Protein AF-A0A5E4K0L1-F1 (afdb_monomer_lite)

Radius of gyration: 15.8 Å; chains: 1; bounding box: 30×37×49 Å

pLDDT: mean 82.56, std 16.64, range [33.97, 96.31]

Structure (mmCIF, N/CA/C/O backbone):
data_AF-A0A5E4K0L1-F1
#
_entry.id   AF-A0A5E4K0L1-F1
#
loop_
_atom_site.group_PDB
_atom_site.id
_atom_site.type_symbol
_atom_site.label_atom_id
_atom_site.label_alt_id
_atom_site.label_comp_id
_atom_site.label_asym_id
_atom_site.label_entity_id
_atom_site.label_seq_id
_atom_site.pdbx_PDB_ins_code
_atom_site.Cartn_x
_atom_site.Cartn_y
_atom_site.Cartn_z
_atom_site.occupancy
_atom_site.B_iso_or_equiv
_atom_site.auth_seq_id
_atom_site.auth_comp_id
_atom_site.auth_asym_id
_atom_site.auth_atom_id
_atom_site.pdbx_PDB_model_num
ATOM 1 N N . MET A 1 1 ? 4.095 -3.899 19.299 1.00 69.00 1 MET A N 1
ATOM 2 C CA . MET A 1 1 ? 4.896 -3.855 18.051 1.00 69.00 1 MET A CA 1
ATOM 3 C C . MET A 1 1 ? 4.590 -2.541 17.345 1.00 69.00 1 MET A C 1
ATOM 5 O O . 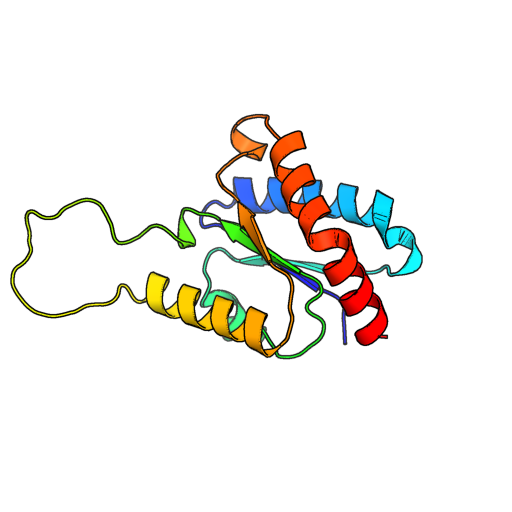MET A 1 1 ? 3.438 -2.130 17.410 1.00 69.00 1 MET A O 1
ATOM 9 N N . ASN A 1 2 ? 5.558 -1.860 16.721 1.00 82.75 2 ASN A N 1
ATOM 10 C CA . ASN A 1 2 ? 5.255 -0.597 16.031 1.00 82.75 2 ASN A CA 1
ATOM 11 C C . ASN A 1 2 ? 4.365 -0.865 14.809 1.00 82.75 2 ASN A C 1
ATOM 13 O O . ASN A 1 2 ? 4.671 -1.738 13.990 1.00 82.75 2 ASN A O 1
ATOM 17 N N . LYS A 1 3 ? 3.256 -0.124 14.714 1.00 91.75 3 LYS A N 1
ATOM 18 C CA . LYS A 1 3 ? 2.346 -0.149 13.566 1.00 91.75 3 LYS A CA 1
ATOM 19 C C . LYS A 1 3 ? 3.078 0.424 12.360 1.00 91.75 3 LYS A C 1
ATOM 21 O O . LYS A 1 3 ? 3.646 1.508 12.466 1.00 91.75 3 LYS A O 1
ATOM 26 N N . ARG A 1 4 ? 3.056 -0.276 11.230 1.00 93.44 4 ARG A N 1
ATOM 27 C CA . ARG A 1 4 ? 3.776 0.127 10.020 1.00 93.44 4 ARG A CA 1
ATOM 28 C C . ARG A 1 4 ? 2.971 -0.083 8.745 1.00 93.44 4 ARG A C 1
ATOM 30 O O . ARG A 1 4 ? 2.197 -1.033 8.636 1.00 93.44 4 ARG A O 1
ATOM 37 N N . ILE A 1 5 ? 3.209 0.784 7.774 1.00 95.19 5 ILE A N 1
ATOM 38 C CA . ILE A 1 5 ? 2.792 0.655 6.381 1.00 95.19 5 ILE A CA 1
ATOM 39 C C . ILE A 1 5 ? 4.057 0.461 5.557 1.00 95.19 5 ILE A C 1
ATOM 41 O O . ILE A 1 5 ? 5.015 1.211 5.726 1.00 95.19 5 ILE A O 1
ATOM 45 N N . MET A 1 6 ? 4.081 -0.542 4.683 1.00 94.81 6 MET A N 1
ATOM 46 C CA . MET A 1 6 ? 5.250 -0.806 3.841 1.00 94.81 6 MET A CA 1
ATOM 47 C C . MET A 1 6 ? 4.930 -0.455 2.390 1.00 94.81 6 MET A C 1
ATOM 49 O O . MET A 1 6 ? 3.930 -0.914 1.837 1.00 94.81 6 MET A O 1
ATOM 53 N N . VAL A 1 7 ? 5.782 0.361 1.782 1.00 94.94 7 VAL A N 1
ATOM 54 C CA . VAL A 1 7 ? 5.669 0.811 0.396 1.00 94.94 7 VAL A CA 1
ATOM 55 C C . VAL A 1 7 ? 6.814 0.213 -0.398 1.00 94.94 7 VAL A C 1
ATOM 57 O O . VAL A 1 7 ? 7.978 0.359 -0.024 1.00 94.94 7 VAL A O 1
ATOM 60 N N . PHE A 1 8 ? 6.474 -0.437 -1.503 1.00 92.31 8 PHE A N 1
ATOM 61 C CA . PHE A 1 8 ? 7.420 -1.081 -2.393 1.00 92.31 8 PHE A CA 1
ATOM 62 C C . PHE A 1 8 ? 7.340 -0.457 -3.780 1.00 92.31 8 PHE A C 1
ATOM 64 O O . PHE A 1 8 ? 6.333 -0.622 -4.468 1.00 92.31 8 PHE A O 1
ATOM 71 N N . SER A 1 9 ? 8.392 0.236 -4.203 1.00 90.62 9 SER A N 1
ATOM 72 C CA . SER A 1 9 ? 8.498 0.827 -5.540 1.00 90.62 9 SER A CA 1
ATOM 73 C C . SER A 1 9 ? 9.961 0.891 -5.965 1.00 90.62 9 SER A C 1
ATOM 75 O O . SER A 1 9 ? 10.791 1.278 -5.145 1.00 90.62 9 SER A O 1
ATOM 77 N N . PRO A 1 10 ? 10.301 0.541 -7.222 1.00 86.94 10 PRO A N 1
ATOM 78 C CA . PRO A 1 10 ? 11.689 0.576 -7.667 1.00 86.94 10 PRO A CA 1
ATOM 79 C C . PRO A 1 10 ? 12.206 2.011 -7.840 1.00 86.94 10 PRO A C 1
ATOM 81 O O . PRO A 1 10 ? 13.416 2.218 -7.870 1.00 86.94 10 PRO A O 1
ATOM 84 N N . GLU A 1 11 ? 11.310 3.001 -7.939 1.00 88.12 11 GLU A N 1
ATOM 85 C CA . GLU A 1 11 ? 11.668 4.403 -8.132 1.00 88.12 11 GLU A CA 1
ATOM 86 C C . GLU A 1 11 ? 11.690 5.167 -6.798 1.00 88.12 11 GLU A C 1
ATOM 88 O O . GLU A 1 11 ? 10.655 5.286 -6.136 1.00 88.12 11 GLU A O 1
ATOM 93 N N . PRO A 1 12 ? 12.831 5.770 -6.411 1.00 87.00 12 PRO A N 1
ATOM 94 C CA . PRO A 1 12 ? 12.933 6.533 -5.167 1.00 87.00 12 PRO A CA 1
ATOM 95 C C . PRO A 1 12 ? 11.959 7.712 -5.069 1.00 87.00 12 PRO A C 1
ATOM 97 O O . PRO A 1 12 ? 11.465 8.007 -3.986 1.00 87.00 12 PRO A O 1
ATOM 100 N N . ARG A 1 13 ? 11.669 8.380 -6.194 1.00 88.19 13 ARG A N 1
ATOM 101 C CA . ARG A 1 13 ? 10.737 9.520 -6.219 1.00 88.19 13 ARG A CA 1
ATOM 102 C C . ARG A 1 13 ? 9.319 9.084 -5.867 1.00 88.19 13 ARG A C 1
ATOM 104 O O . ARG A 1 13 ? 8.686 9.694 -5.013 1.00 88.19 13 ARG A O 1
ATOM 111 N N . ASP A 1 14 ? 8.869 7.984 -6.461 1.00 89.75 14 ASP A N 1
ATOM 112 C CA . ASP A 1 14 ? 7.557 7.411 -6.187 1.00 89.75 14 ASP A CA 1
ATOM 113 C C . ASP A 1 14 ? 7.446 6.959 -4.727 1.00 89.75 14 ASP A C 1
ATOM 115 O O . ASP A 1 14 ? 6.411 7.176 -4.108 1.00 89.75 14 ASP A O 1
ATOM 119 N N . LEU A 1 15 ? 8.508 6.394 -4.136 1.00 91.56 15 LEU A N 1
ATOM 120 C CA . LEU A 1 15 ? 8.510 6.028 -2.713 1.00 91.56 15 LEU A CA 1
ATOM 121 C C . LEU A 1 15 ? 8.196 7.218 -1.797 1.00 91.56 15 LEU A C 1
ATOM 123 O O . LEU A 1 15 ? 7.436 7.061 -0.840 1.00 91.56 15 LEU A O 1
ATOM 127 N N . ASP A 1 16 ? 8.776 8.386 -2.070 1.00 93.88 16 ASP A N 1
ATOM 128 C CA . ASP A 1 16 ? 8.551 9.589 -1.268 1.00 93.88 16 ASP A CA 1
ATOM 129 C C . ASP A 1 16 ? 7.150 10.169 -1.494 1.00 93.88 16 ASP A C 1
ATOM 131 O O . ASP A 1 16 ? 6.448 10.468 -0.527 1.00 93.88 16 ASP A O 1
ATOM 135 N N . GLU A 1 17 ? 6.706 10.267 -2.748 1.00 94.38 17 GLU A N 1
ATOM 136 C CA . GLU A 1 17 ? 5.380 10.792 -3.092 1.00 94.38 17 GLU A CA 1
ATOM 137 C C . GLU A 1 17 ? 4.243 9.902 -2.561 1.00 94.38 17 GLU A C 1
ATOM 139 O O . GLU A 1 1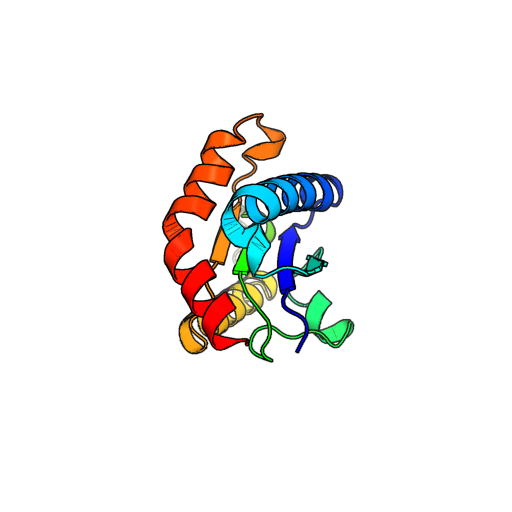7 ? 3.279 10.398 -1.969 1.00 94.38 17 GLU A O 1
ATOM 144 N N . ILE A 1 18 ? 4.378 8.578 -2.694 1.00 94.50 18 ILE A N 1
ATOM 145 C CA . ILE A 1 18 ? 3.433 7.606 -2.132 1.00 94.50 18 ILE A CA 1
ATOM 146 C C . ILE A 1 18 ? 3.400 7.724 -0.607 1.00 94.50 18 ILE A C 1
ATOM 148 O O . ILE A 1 18 ? 2.317 7.753 -0.022 1.00 94.50 18 ILE A O 1
ATOM 152 N N . ALA A 1 19 ? 4.563 7.802 0.047 1.00 95.31 19 ALA A N 1
ATOM 153 C CA . ALA A 1 19 ? 4.629 7.905 1.500 1.00 95.31 19 ALA A CA 1
ATOM 154 C C . ALA A 1 19 ? 3.935 9.171 2.021 1.00 95.31 19 ALA A C 1
ATOM 156 O O . ALA A 1 19 ? 3.159 9.073 2.969 1.00 95.31 19 ALA A O 1
ATOM 157 N N . LEU A 1 20 ? 4.149 10.323 1.378 1.00 94.94 20 LEU A N 1
ATOM 158 C CA . LEU A 1 20 ? 3.476 11.576 1.733 1.00 94.94 20 LEU A CA 1
ATOM 159 C C . LEU A 1 20 ? 1.954 11.465 1.576 1.00 94.94 20 LEU A C 1
ATOM 161 O O . LEU A 1 20 ? 1.208 11.808 2.492 1.00 94.94 20 LEU A O 1
ATOM 165 N N . SER A 1 21 ? 1.486 10.917 0.452 1.00 94.62 21 SER A N 1
ATOM 166 C CA . SER A 1 21 ? 0.051 10.743 0.202 1.00 94.62 21 SER A CA 1
ATOM 167 C C . SER A 1 21 ? -0.611 9.810 1.228 1.00 94.62 21 SER A C 1
ATOM 169 O O . SER A 1 21 ? -1.694 10.100 1.745 1.00 94.62 21 SER A O 1
ATOM 171 N N . ILE A 1 22 ? 0.060 8.709 1.583 1.00 95.69 22 ILE A N 1
ATOM 172 C CA . ILE A 1 22 ? -0.388 7.796 2.643 1.00 95.69 22 ILE A CA 1
ATOM 173 C C . ILE A 1 22 ? -0.401 8.503 3.998 1.00 95.69 22 ILE A C 1
ATOM 175 O O . ILE A 1 22 ? -1.355 8.338 4.757 1.00 95.69 22 ILE A O 1
ATOM 179 N N . GLU A 1 23 ? 0.639 9.270 4.322 1.00 95.19 23 GLU A N 1
ATOM 180 C CA . GLU A 1 23 ? 0.743 9.974 5.598 1.00 95.19 23 GLU A CA 1
ATOM 181 C C . GLU A 1 23 ? -0.428 10.942 5.798 1.00 95.19 23 GLU A C 1
ATOM 183 O O . GLU A 1 23 ? -1.099 10.897 6.836 1.00 95.19 23 GLU A O 1
ATOM 188 N N . ASP A 1 24 ? -0.732 11.754 4.786 1.00 95.25 24 ASP A N 1
ATOM 189 C CA . ASP A 1 24 ? -1.866 12.677 4.804 1.00 95.25 24 ASP A CA 1
ATOM 190 C C . ASP A 1 24 ? -3.196 11.934 4.961 1.00 95.25 24 ASP A C 1
ATOM 192 O O . ASP A 1 24 ? -4.040 12.296 5.794 1.00 95.25 24 ASP A O 1
ATOM 196 N N . TYR A 1 25 ? -3.369 10.841 4.215 1.00 95.69 25 TYR A N 1
ATOM 197 C CA . TYR A 1 25 ? -4.558 10.003 4.306 1.00 95.69 25 TYR A CA 1
ATOM 198 C C . TYR A 1 25 ? -4.746 9.412 5.711 1.00 95.69 25 TYR A C 1
ATOM 200 O O . TYR A 1 25 ? -5.845 9.470 6.278 1.00 95.69 25 TYR A O 1
ATOM 208 N N . VAL A 1 26 ? -3.677 8.864 6.292 1.00 94.56 26 VAL A N 1
ATOM 209 C CA . VAL A 1 26 ? -3.680 8.229 7.614 1.00 94.56 26 VAL A CA 1
ATOM 210 C C . VAL A 1 26 ? -3.949 9.253 8.708 1.00 94.56 26 VAL A C 1
ATOM 212 O O . VAL A 1 26 ? -4.786 9.007 9.578 1.00 94.56 26 VAL A O 1
ATOM 215 N N . ARG A 1 27 ? -3.312 10.427 8.656 1.00 94.69 27 ARG A N 1
ATOM 216 C CA . ARG A 1 27 ? -3.569 11.516 9.610 1.00 94.69 27 ARG A CA 1
ATOM 217 C C . ARG A 1 27 ? -5.029 11.961 9.578 1.00 94.69 27 ARG A C 1
ATOM 219 O O . ARG A 1 27 ? -5.611 12.215 10.631 1.00 94.69 27 ARG A O 1
ATOM 226 N N . LYS A 1 28 ? -5.644 12.012 8.394 1.00 95.31 28 LYS A N 1
ATOM 227 C CA . LYS A 1 28 ? -7.051 12.402 8.233 1.00 95.31 28 LYS A CA 1
ATOM 228 C C . LYS A 1 28 ? -8.029 11.336 8.740 1.00 95.31 28 LYS A C 1
ATOM 230 O O . LYS A 1 28 ? -9.009 11.684 9.396 1.00 95.31 28 LYS A O 1
ATOM 235 N N . ASN A 1 29 ? -7.778 10.058 8.450 1.00 95.81 29 ASN A N 1
ATOM 236 C CA . ASN A 1 29 ? -8.754 8.980 8.664 1.00 95.81 29 ASN A CA 1
ATOM 237 C C . ASN A 1 29 ? -8.508 8.129 9.923 1.00 95.81 29 ASN A C 1
ATOM 239 O O . ASN A 1 29 ? -9.457 7.574 10.472 1.00 95.81 29 ASN A O 1
ATOM 243 N N . PHE A 1 30 ? -7.268 8.038 10.409 1.00 94.12 30 PHE A N 1
ATOM 244 C CA . PHE A 1 30 ? -6.859 7.116 11.478 1.00 94.12 30 PHE A CA 1
ATOM 245 C C . PHE A 1 30 ? -6.087 7.800 12.616 1.00 94.12 30 PHE A C 1
ATOM 247 O O . PHE A 1 30 ? -5.314 7.153 13.321 1.00 94.12 30 PHE A O 1
ATOM 254 N N . LYS A 1 31 ? -6.321 9.098 12.847 1.00 92.88 31 LYS A N 1
ATOM 255 C CA . LYS A 1 31 ? -5.621 9.903 13.870 1.00 92.88 31 LYS A CA 1
ATOM 256 C C . LYS A 1 31 ? -5.548 9.261 15.264 1.00 92.88 31 LYS A C 1
ATOM 258 O O . LYS A 1 31 ? -4.543 9.409 15.948 1.00 92.88 31 LYS A O 1
ATOM 263 N N . ASN A 1 32 ? -6.586 8.525 15.669 1.00 92.31 32 ASN A N 1
ATOM 264 C CA . ASN A 1 32 ? -6.677 7.896 16.993 1.00 92.31 32 ASN A CA 1
ATOM 265 C C . ASN A 1 32 ? -5.748 6.682 17.157 1.00 92.31 32 ASN A C 1
ATOM 267 O O . ASN A 1 32 ? -5.576 6.195 18.268 1.00 92.31 32 ASN A O 1
ATOM 271 N N . TYR A 1 33 ? -5.179 6.172 16.062 1.00 89.25 33 TYR A N 1
ATOM 272 C CA . TYR A 1 33 ? -4.354 4.965 16.059 1.00 89.25 33 TYR A CA 1
ATOM 273 C C . TYR A 1 33 ? -2.859 5.254 15.872 1.00 89.25 33 TYR A C 1
ATOM 275 O O . TYR A 1 33 ? -2.075 4.303 15.833 1.00 89.25 33 TYR A O 1
ATOM 283 N N . LEU A 1 34 ? -2.478 6.533 15.764 1.00 88.44 34 LEU A N 1
ATOM 284 C CA . LEU A 1 34 ? -1.093 6.989 15.640 1.00 88.44 34 LEU A CA 1
ATOM 285 C C . LEU A 1 34 ? -0.262 6.663 16.901 1.00 88.44 34 LEU A C 1
ATOM 287 O O . LEU A 1 34 ? -0.824 6.606 17.997 1.00 88.44 34 LEU A O 1
ATOM 291 N N . PRO A 1 35 ? 1.070 6.489 16.772 1.00 92.31 35 PRO A N 1
ATOM 292 C CA . PRO A 1 35 ? 1.874 6.625 15.550 1.00 92.31 35 PRO A CA 1
ATOM 293 C C . PRO A 1 35 ? 1.809 5.394 14.627 1.00 92.31 35 PRO A C 1
ATOM 295 O O . PRO A 1 35 ? 1.678 4.261 15.087 1.00 92.31 35 PRO A O 1
ATOM 298 N N . ILE A 1 36 ? 1.926 5.630 13.315 1.00 92.88 36 ILE A N 1
ATOM 299 C CA . ILE A 1 36 ? 2.075 4.596 12.278 1.00 92.88 36 ILE A CA 1
ATOM 300 C C . ILE A 1 36 ? 3.306 4.961 11.443 1.00 92.88 36 ILE A C 1
ATOM 302 O O . ILE A 1 36 ? 3.388 6.066 10.915 1.00 92.88 36 ILE A O 1
ATOM 306 N N . GLU A 1 37 ? 4.267 4.050 11.353 1.00 93.75 37 GLU A N 1
ATOM 307 C CA . GLU A 1 37 ? 5.511 4.230 10.603 1.00 93.75 37 GLU A CA 1
ATOM 308 C C . GLU A 1 37 ? 5.304 3.909 9.117 1.00 93.75 37 GLU A C 1
ATOM 310 O O . GLU A 1 37 ? 4.633 2.934 8.786 1.00 93.75 37 GLU A O 1
ATOM 315 N N . ILE A 1 38 ? 5.896 4.685 8.208 1.00 94.81 38 ILE A N 1
ATOM 316 C CA . ILE A 1 38 ? 5.898 4.369 6.773 1.00 94.81 38 ILE A CA 1
ATOM 317 C C . ILE A 1 38 ? 7.301 3.925 6.374 1.00 94.81 38 ILE A C 1
ATOM 319 O O . ILE A 1 38 ? 8.253 4.703 6.421 1.00 94.81 38 ILE A O 1
ATOM 323 N N . GLN A 1 39 ? 7.423 2.665 5.970 1.00 94.00 39 GLN A N 1
ATOM 324 C CA . GLN A 1 39 ? 8.678 2.048 5.566 1.00 94.00 39 GLN A CA 1
ATOM 325 C C . GLN A 1 39 ? 8.736 1.925 4.046 1.00 94.00 39 GLN A C 1
ATOM 327 O O . GLN A 1 39 ? 7.805 1.426 3.418 1.00 94.00 39 GLN A O 1
ATOM 332 N N . LYS A 1 40 ? 9.839 2.387 3.460 1.00 93.88 40 LYS A N 1
ATOM 333 C CA . LYS A 1 40 ? 10.039 2.484 2.012 1.00 93.88 40 LYS A CA 1
ATOM 334 C C . LYS A 1 40 ? 11.079 1.460 1.568 1.00 93.88 40 LYS A C 1
ATOM 336 O O . LYS A 1 40 ? 12.179 1.436 2.121 1.00 93.88 40 LYS A O 1
ATOM 341 N N . PHE A 1 41 ? 10.738 0.649 0.574 1.00 91.12 41 PHE A N 1
ATOM 342 C CA . PHE A 1 41 ? 11.594 -0.405 0.040 1.00 91.12 41 PHE A CA 1
ATOM 343 C C . PHE A 1 41 ? 11.630 -0.340 -1.486 1.00 91.12 41 PHE A C 1
ATOM 345 O O . PHE A 1 41 ? 10.600 -0.246 -2.148 1.00 91.12 41 PHE A O 1
ATOM 352 N N . SER A 1 42 ? 12.830 -0.426 -2.046 1.00 87.56 42 SER A N 1
ATOM 353 C CA . SER A 1 42 ? 13.059 -0.465 -3.492 1.00 87.56 42 SER A CA 1
ATOM 354 C C . SER A 1 42 ? 12.666 -1.810 -4.109 1.00 87.56 42 SER A C 1
ATOM 356 O O . SER A 1 42 ? 12.284 -1.891 -5.275 1.00 87.56 42 SER A O 1
ATOM 358 N N . THR A 1 43 ? 12.735 -2.883 -3.315 1.00 83.50 43 THR A N 1
ATOM 359 C CA . THR A 1 43 ? 12.426 -4.251 -3.743 1.00 83.50 43 THR A CA 1
ATOM 360 C C . THR A 1 43 ? 11.738 -5.045 -2.633 1.00 83.50 43 THR A C 1
ATOM 362 O O . THR A 1 43 ? 11.803 -4.699 -1.455 1.00 83.50 43 THR A O 1
ATOM 365 N N . ILE A 1 44 ? 11.102 -6.156 -3.004 1.00 81.81 44 ILE A N 1
ATOM 366 C CA . ILE A 1 44 ? 10.374 -7.038 -2.078 1.00 81.81 44 ILE A CA 1
ATOM 367 C C . ILE A 1 44 ? 11.314 -7.830 -1.153 1.00 81.81 44 ILE A C 1
ATOM 369 O O . ILE A 1 44 ? 10.916 -8.203 -0.055 1.00 81.81 44 ILE A O 1
ATOM 373 N N . GLY A 1 45 ? 12.564 -8.068 -1.567 1.00 75.38 45 GLY A N 1
ATOM 374 C CA . GLY A 1 45 ? 13.566 -8.773 -0.752 1.00 75.38 45 GLY A CA 1
ATOM 375 C C . GLY A 1 45 ? 14.290 -7.880 0.261 1.00 75.38 45 GLY A C 1
ATOM 376 O O . GLY A 1 45 ? 14.877 -8.374 1.223 1.00 75.38 45 GLY A O 1
ATOM 377 N N . GLU A 1 46 ? 14.239 -6.561 0.074 1.00 79.81 46 GLU A N 1
ATOM 378 C CA . GLU A 1 46 ? 14.932 -5.591 0.921 1.00 79.81 46 GLU A CA 1
ATOM 379 C C . GLU A 1 46 ? 14.499 -5.585 2.398 1.00 79.81 46 GLU A C 1
ATOM 381 O O . GLU A 1 46 ? 15.385 -5.460 3.252 1.00 79.81 46 GLU A O 1
ATOM 386 N N . PRO A 1 47 ? 13.206 -5.756 2.751 1.00 78.62 47 PRO A N 1
ATOM 387 C CA . PRO A 1 47 ? 12.797 -5.874 4.142 1.00 78.62 47 PRO A CA 1
ATOM 388 C C . PRO A 1 47 ? 13.618 -6.919 4.893 1.00 78.62 47 PRO A C 1
ATOM 390 O O . PRO A 1 47 ? 14.189 -6.592 5.932 1.00 78.62 47 PRO A O 1
ATOM 393 N N . SER A 1 48 ? 13.735 -8.141 4.356 1.00 76.25 48 SER A N 1
ATOM 394 C CA . SER A 1 48 ? 14.370 -9.263 5.058 1.00 76.25 48 SER A CA 1
ATOM 395 C C . SER A 1 48 ? 15.841 -8.995 5.356 1.00 76.25 48 SER A C 1
ATOM 397 O O . SER A 1 48 ? 16.325 -9.338 6.432 1.00 76.25 48 SER A O 1
ATOM 399 N N . ILE A 1 49 ? 16.535 -8.313 4.441 1.00 74.19 49 ILE A N 1
ATOM 400 C CA . ILE A 1 49 ? 17.931 -7.887 4.616 1.00 74.19 49 ILE A CA 1
ATOM 401 C C . ILE A 1 49 ? 18.048 -6.865 5.755 1.00 74.19 49 ILE A C 1
ATOM 403 O O . ILE A 1 49 ? 19.007 -6.884 6.522 1.00 74.19 49 ILE A O 1
ATOM 407 N N . ARG A 1 50 ? 17.055 -5.981 5.885 1.00 71.94 50 ARG A N 1
ATOM 408 C CA . ARG A 1 50 ? 16.991 -4.933 6.912 1.00 71.94 50 ARG A CA 1
ATOM 409 C C . ARG A 1 50 ? 16.357 -5.406 8.231 1.00 71.94 50 ARG A C 1
ATOM 411 O O . ARG A 1 50 ? 16.123 -4.582 9.109 1.00 71.94 50 ARG A O 1
ATOM 418 N N . GLY A 1 51 ? 16.081 -6.705 8.380 1.00 72.25 51 GLY A N 1
ATOM 419 C CA . GLY A 1 51 ? 15.463 -7.282 9.581 1.00 72.25 51 GLY A CA 1
ATOM 420 C C . GLY A 1 51 ? 13.953 -7.044 9.698 1.00 72.25 51 GLY A C 1
ATOM 421 O O . GLY A 1 51 ? 13.373 -7.288 10.754 1.00 72.25 51 GLY A O 1
ATOM 422 N N . TYR A 1 52 ? 13.309 -6.592 8.624 1.00 76.12 52 TYR A N 1
ATOM 423 C CA . TYR A 1 52 ? 11.859 -6.471 8.518 1.00 76.12 52 TYR A CA 1
ATOM 424 C C . TYR A 1 52 ? 11.314 -7.658 7.715 1.00 76.12 52 TYR A C 1
ATOM 426 O O . TYR A 1 52 ? 11.875 -8.048 6.700 1.00 76.12 52 TYR A O 1
ATOM 434 N N . SER A 1 53 ? 10.196 -8.253 8.105 1.00 71.81 53 SER A N 1
ATOM 435 C CA . SER A 1 53 ? 9.517 -9.218 7.232 1.00 71.81 53 SER A CA 1
ATOM 436 C C . SER A 1 53 ? 8.021 -9.016 7.280 1.00 71.81 53 SER A C 1
ATOM 438 O O . SER A 1 53 ? 7.469 -8.627 8.309 1.00 71.81 53 SER A O 1
ATOM 440 N N . ILE A 1 54 ? 7.393 -9.253 6.131 1.00 77.44 54 ILE A N 1
ATOM 441 C CA . ILE A 1 54 ? 5.943 -9.231 5.981 1.00 77.44 54 ILE A CA 1
ATOM 442 C C . ILE A 1 54 ? 5.382 -10.436 6.737 1.00 77.44 54 ILE A C 1
ATOM 444 O O . ILE A 1 54 ? 5.820 -11.565 6.523 1.00 77.44 54 ILE A O 1
ATOM 448 N N . GLY A 1 55 ? 4.407 -10.194 7.607 1.00 72.81 55 GLY A N 1
ATOM 449 C CA . GLY A 1 55 ? 3.757 -11.234 8.404 1.00 72.81 55 GLY A CA 1
ATOM 450 C C . GLY A 1 55 ? 4.372 -11.432 9.787 1.00 72.81 55 GLY A C 1
ATOM 451 O O . GLY A 1 55 ? 3.903 -12.290 10.529 1.00 72.81 55 GLY A O 1
ATOM 452 N N . ASN A 1 56 ? 5.365 -10.623 10.174 1.00 75.12 56 ASN A N 1
ATOM 453 C CA . ASN A 1 56 ? 5.920 -10.676 11.529 1.00 75.12 56 ASN A CA 1
ATOM 454 C C . ASN A 1 56 ? 5.112 -9.863 12.549 1.00 75.12 56 ASN A C 1
ATOM 456 O O . ASN A 1 56 ? 5.438 -9.897 13.730 1.00 75.12 56 ASN A O 1
ATOM 460 N N . GLY A 1 57 ? 4.061 -9.156 12.127 1.00 76.56 57 GLY A N 1
ATOM 461 C CA . GLY A 1 57 ? 3.158 -8.420 13.006 1.00 76.56 57 GLY A CA 1
ATOM 462 C C . GLY A 1 57 ? 3.472 -6.928 13.043 1.00 76.56 57 GLY A C 1
ATOM 463 O O . GLY A 1 57 ? 4.623 -6.509 12.913 1.00 76.56 57 GLY A O 1
ATOM 464 N N . GLY A 1 58 ? 2.436 -6.107 13.221 1.00 86.62 58 GLY A N 1
ATOM 465 C CA . GLY A 1 58 ? 2.511 -4.645 13.146 1.00 86.62 58 GLY A CA 1
ATOM 466 C C . GLY A 1 58 ? 2.217 -4.068 11.757 1.00 86.62 58 GLY A C 1
ATOM 467 O O . GLY A 1 58 ? 2.046 -2.858 11.643 1.00 86.62 58 GLY A O 1
ATOM 468 N N . GLU A 1 59 ? 2.111 -4.889 10.709 1.00 92.06 59 GLU A N 1
ATOM 469 C CA . GLU A 1 59 ? 1.699 -4.440 9.378 1.00 92.06 59 GLU A CA 1
ATOM 470 C C . GLU A 1 59 ? 0.222 -4.063 9.367 1.00 92.06 59 GLU A C 1
ATOM 472 O O . GLU A 1 59 ? -0.676 -4.897 9.531 1.00 92.06 59 GLU A O 1
ATOM 477 N N . VAL A 1 60 ? 0.001 -2.779 9.127 1.00 93.25 60 VAL A N 1
ATOM 478 C CA . VAL A 1 60 ? -1.313 -2.179 8.952 1.00 93.25 60 VAL A CA 1
ATOM 479 C C . VAL A 1 60 ? -1.785 -2.370 7.518 1.00 93.25 60 VAL A C 1
ATOM 481 O O . VAL A 1 60 ? -2.951 -2.680 7.298 1.00 93.25 60 VAL A O 1
ATOM 484 N N . PHE A 1 61 ? -0.882 -2.158 6.556 1.00 94.44 61 PHE A N 1
ATOM 485 C CA . PHE A 1 61 ? -1.195 -2.092 5.135 1.00 94.44 61 PHE A CA 1
ATOM 486 C C . PHE A 1 61 ? 0.072 -2.121 4.267 1.00 94.44 61 PHE A C 1
ATOM 488 O O . PHE A 1 61 ? 1.120 -1.632 4.698 1.00 94.44 61 PHE A O 1
ATOM 495 N N . LEU A 1 62 ? -0.012 -2.667 3.051 1.00 95.12 62 LEU A N 1
ATOM 496 C CA . LEU A 1 62 ? 1.084 -2.670 2.075 1.00 95.12 62 LEU A CA 1
ATOM 497 C C . LEU A 1 62 ? 0.700 -1.995 0.750 1.00 95.12 62 LEU A C 1
ATOM 499 O O . LEU A 1 62 ? -0.424 -2.122 0.267 1.00 95.12 62 LEU A O 1
ATOM 503 N N . VAL A 1 63 ? 1.669 -1.340 0.112 1.00 95.06 63 VAL A N 1
ATOM 504 C CA . VAL A 1 63 ? 1.532 -0.772 -1.236 1.00 95.06 63 VAL A CA 1
ATOM 505 C C . VAL A 1 63 ? 2.586 -1.370 -2.151 1.00 95.06 63 VAL A C 1
ATOM 507 O O . VAL A 1 63 ? 3.778 -1.229 -1.891 1.00 95.06 63 VAL A O 1
ATOM 510 N N . PHE A 1 64 ? 2.150 -2.005 -3.238 1.00 92.06 64 PHE A N 1
ATOM 511 C CA . PHE A 1 64 ? 3.039 -2.576 -4.248 1.00 92.06 64 PHE A CA 1
ATOM 512 C C . PHE A 1 64 ? 2.950 -1.798 -5.561 1.00 92.06 64 PHE A C 1
ATOM 514 O O . PHE A 1 64 ? 1.890 -1.743 -6.178 1.00 92.06 64 PHE A O 1
ATOM 521 N N . ASP A 1 65 ? 4.054 -1.230 -6.028 1.00 89.12 65 ASP A N 1
ATOM 522 C CA . ASP A 1 65 ? 4.145 -0.639 -7.362 1.00 89.12 65 ASP A CA 1
ATOM 523 C C . ASP A 1 65 ? 3.972 -1.703 -8.452 1.00 89.12 65 ASP A C 1
ATOM 525 O O . ASP A 1 65 ? 4.578 -2.766 -8.425 1.00 89.12 65 ASP A O 1
ATOM 529 N N . ARG A 1 66 ? 3.186 -1.439 -9.488 1.00 84.94 66 ARG A N 1
ATOM 530 C CA . ARG A 1 66 ? 3.021 -2.385 -10.589 1.00 84.94 66 ARG A CA 1
ATOM 531 C C . ARG A 1 66 ? 4.337 -2.736 -11.280 1.00 84.94 66 ARG A C 1
ATOM 533 O O . ARG A 1 66 ? 4.426 -3.817 -11.854 1.00 84.94 66 ARG A O 1
ATOM 540 N N . ARG A 1 67 ? 5.357 -1.882 -11.250 1.00 81.44 67 ARG A N 1
ATOM 541 C CA . ARG A 1 67 ? 6.677 -2.162 -11.840 1.00 81.44 67 ARG A CA 1
ATOM 542 C C . ARG A 1 67 ? 7.415 -3.270 -11.106 1.00 81.44 67 ARG A C 1
ATOM 544 O O . ARG A 1 67 ? 7.927 -4.159 -11.774 1.00 81.44 67 ARG A O 1
ATOM 551 N N . ILE A 1 68 ? 7.332 -3.329 -9.772 1.00 75.31 68 ILE A N 1
ATOM 552 C CA . ILE A 1 68 ? 7.783 -4.534 -9.053 1.00 75.31 68 ILE A CA 1
ATOM 553 C C . ILE A 1 68 ? 6.908 -5.757 -9.382 1.00 75.31 68 ILE A C 1
ATOM 555 O O . ILE A 1 68 ? 7.342 -6.890 -9.208 1.00 75.31 68 ILE A O 1
ATOM 559 N N . CYS A 1 69 ? 5.690 -5.538 -9.894 1.00 61.84 69 CYS A N 1
ATOM 560 C CA . CYS A 1 69 ? 4.779 -6.582 -10.365 1.00 61.84 69 CYS A CA 1
ATOM 561 C C . CYS A 1 69 ? 4.934 -6.980 -11.842 1.00 61.84 69 CYS A C 1
ATOM 563 O O . CYS A 1 69 ? 4.223 -7.894 -12.260 1.00 61.84 69 CYS A O 1
ATOM 565 N N . SER A 1 70 ? 5.760 -6.307 -12.657 1.00 55.38 70 SER A N 1
ATOM 566 C CA . SER A 1 70 ? 5.711 -6.456 -14.127 1.00 55.38 70 SER A CA 1
ATOM 567 C C . SER A 1 70 ? 7.004 -6.866 -14.830 1.00 55.38 70 SER A C 1
ATOM 569 O O . SER A 1 70 ? 6.970 -7.042 -16.053 1.00 55.38 70 SER A O 1
ATOM 571 N N . ASP A 1 71 ? 8.081 -7.180 -14.108 1.00 48.31 71 ASP A N 1
ATOM 572 C CA . ASP A 1 71 ? 9.226 -7.866 -14.718 1.00 48.31 71 ASP A CA 1
ATOM 573 C C . ASP A 1 71 ? 8.920 -9.349 -14.963 1.00 48.31 71 ASP A C 1
ATOM 575 O O . ASP A 1 71 ? 9.124 -10.244 -14.153 1.00 48.31 71 ASP A O 1
ATOM 579 N N . GLY A 1 72 ? 8.297 -9.589 -16.112 1.00 45.88 72 GLY A N 1
ATOM 580 C CA . GLY A 1 72 ? 8.226 -10.892 -16.774 1.00 45.88 72 GLY A CA 1
ATOM 581 C C . GLY A 1 72 ? 7.222 -10.957 -17.920 1.00 45.88 72 GLY A C 1
ATOM 582 O O . GLY A 1 72 ? 6.801 -12.037 -18.327 1.00 45.88 72 GLY A O 1
ATOM 583 N N . SER A 1 73 ? 6.884 -9.817 -18.528 1.00 44.84 73 SER A N 1
ATOM 584 C CA . SER A 1 73 ? 6.374 -9.833 -19.898 1.00 44.84 73 SER A CA 1
ATOM 585 C C . SER A 1 73 ? 6.831 -8.602 -20.674 1.00 44.84 73 SER A C 1
ATOM 587 O O . SER A 1 73 ? 6.257 -7.530 -20.499 1.00 44.84 73 SER A O 1
ATOM 589 N N . ARG A 1 74 ? 7.846 -8.776 -21.540 1.00 43.66 74 ARG A N 1
ATOM 590 C CA . ARG A 1 74 ? 7.928 -8.227 -22.916 1.00 43.66 74 ARG A CA 1
ATOM 591 C C . ARG A 1 74 ? 9.267 -8.566 -23.599 1.00 43.66 74 ARG A C 1
ATOM 593 O O . ARG A 1 74 ? 10.069 -7.693 -23.893 1.00 43.66 74 ARG A O 1
ATOM 600 N N . ASN A 1 75 ? 9.478 -9.854 -23.890 1.00 35.75 75 ASN A N 1
ATOM 601 C CA . ASN A 1 75 ? 10.047 -10.297 -25.175 1.00 35.75 75 ASN A CA 1
ATOM 602 C C . ASN A 1 75 ? 9.877 -11.824 -25.344 1.00 35.75 75 ASN A C 1
ATOM 604 O O . ASN A 1 75 ? 10.627 -12.593 -24.747 1.00 35.75 75 ASN A O 1
ATOM 608 N N . PRO A 1 76 ? 8.900 -12.304 -26.140 1.00 40.28 76 PRO A N 1
ATOM 609 C CA . PRO A 1 76 ? 8.713 -13.738 -26.398 1.00 40.28 76 PRO A CA 1
ATOM 610 C C . PRO A 1 76 ? 9.765 -14.345 -27.343 1.00 40.28 76 PRO A C 1
ATOM 612 O O . PRO A 1 76 ? 9.784 -15.557 -27.533 1.00 40.28 76 PRO A O 1
ATOM 615 N N . SER A 1 77 ? 10.632 -13.534 -27.951 1.00 42.00 77 SER A N 1
ATOM 616 C CA . SER A 1 77 ? 11.528 -13.934 -29.045 1.00 42.00 77 SER A CA 1
ATOM 617 C C . SER A 1 77 ? 12.843 -14.604 -28.615 1.00 42.00 77 SER A C 1
ATOM 619 O O . SER A 1 77 ? 13.656 -14.929 -29.472 1.00 42.00 77 SER A O 1
ATOM 621 N N . LEU A 1 78 ? 13.053 -14.868 -27.320 1.00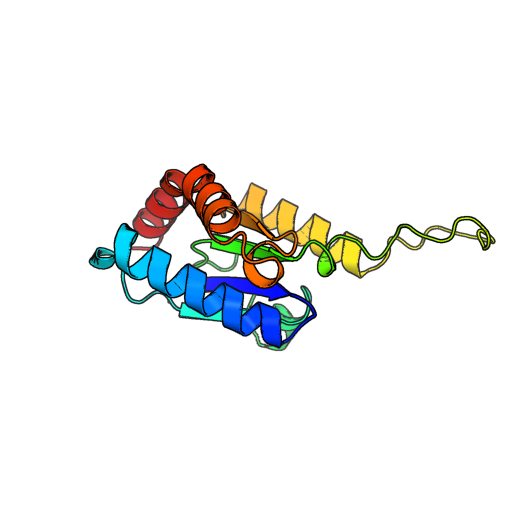 40.56 78 LEU A N 1
ATOM 622 C CA . LEU A 1 78 ? 14.259 -15.534 -26.794 1.00 40.56 78 LEU A CA 1
ATOM 623 C C . LEU A 1 78 ? 13.923 -16.713 -25.866 1.00 40.56 78 LEU A C 1
ATOM 625 O O . LEU A 1 78 ? 14.577 -16.934 -24.850 1.00 40.56 78 LEU A O 1
ATOM 629 N N . ARG A 1 79 ? 12.884 -17.493 -26.187 1.00 41.38 79 ARG A N 1
ATOM 630 C CA . ARG A 1 79 ? 12.600 -18.742 -25.464 1.00 41.38 79 ARG A CA 1
ATOM 631 C C . ARG A 1 79 ? 13.436 -19.895 -26.016 1.00 41.38 79 ARG A C 1
ATOM 633 O O . ARG A 1 79 ? 12.959 -20.698 -26.810 1.00 41.38 79 ARG A O 1
ATOM 640 N N . SER A 1 80 ? 14.665 -20.000 -25.524 1.00 33.97 80 SER A N 1
ATOM 641 C CA . SER A 1 80 ? 15.406 -21.259 -25.471 1.00 33.97 80 SER A CA 1
ATOM 642 C C . SER A 1 80 ? 15.587 -21.670 -24.009 1.00 33.97 80 SER A C 1
ATOM 644 O O . SER A 1 80 ? 16.393 -21.075 -23.303 1.00 33.97 80 SER A O 1
ATOM 646 N N . GLY A 1 81 ? 14.848 -22.700 -23.586 1.00 34.53 81 GLY A N 1
ATOM 647 C CA . GLY A 1 81 ? 15.158 -23.509 -22.402 1.00 34.53 81 GLY A CA 1
ATOM 648 C C . GLY A 1 81 ? 14.690 -22.965 -21.045 1.00 34.53 81 GLY A C 1
ATOM 649 O O . GLY A 1 81 ? 15.162 -21.938 -20.585 1.00 34.53 81 GLY A O 1
ATOM 650 N N . HIS A 1 82 ? 13.816 -23.741 -20.396 1.00 37.06 82 HIS A N 1
ATOM 651 C CA . HIS A 1 82 ? 13.555 -23.804 -18.951 1.00 37.06 82 HIS A CA 1
ATOM 652 C C . HIS A 1 82 ? 13.194 -22.514 -18.186 1.00 37.06 82 HIS A C 1
ATOM 654 O O . HI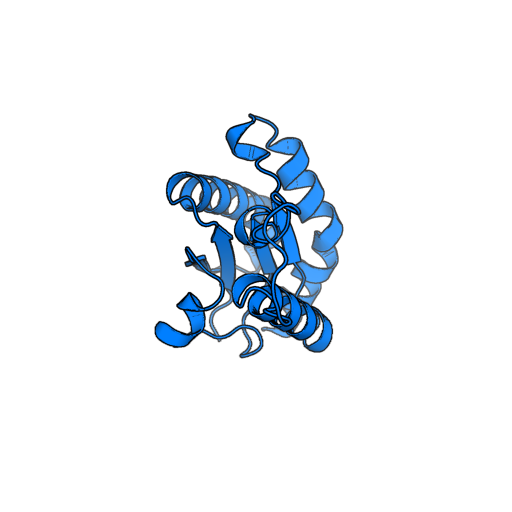S A 1 82 ? 14.033 -21.681 -17.863 1.00 37.06 82 HIS A O 1
ATOM 660 N N . GLU A 1 83 ? 11.909 -22.437 -17.824 1.00 44.03 83 GLU A N 1
ATOM 661 C CA . GLU A 1 83 ? 11.402 -22.094 -16.483 1.00 44.03 83 GLU A CA 1
ATOM 662 C C . GLU A 1 83 ? 12.381 -21.351 -15.556 1.00 44.03 83 GLU A C 1
ATOM 664 O O . GLU A 1 83 ? 12.952 -21.911 -14.624 1.00 44.03 83 GLU A O 1
ATOM 669 N N . LYS A 1 84 ? 12.529 -20.046 -15.774 1.00 43.81 84 LYS A N 1
ATOM 670 C CA . LYS A 1 84 ? 12.821 -19.116 -14.686 1.00 43.81 84 LYS A CA 1
ATOM 671 C C . LYS A 1 84 ? 11.540 -18.338 -14.444 1.00 43.81 84 LYS A C 1
ATOM 673 O O . LYS A 1 84 ? 11.247 -17.402 -15.184 1.00 43.81 84 LYS A O 1
ATOM 678 N N . GLU A 1 85 ? 10.755 -18.744 -13.445 1.00 49.41 85 GLU A N 1
ATOM 679 C CA . GLU A 1 85 ? 9.954 -17.740 -12.743 1.00 49.41 85 GLU A CA 1
ATOM 680 C C . GLU A 1 85 ? 10.943 -16.644 -12.343 1.00 49.41 85 GLU A C 1
ATOM 682 O O . GLU A 1 85 ? 11.947 -16.917 -11.682 1.00 49.41 85 GLU A O 1
ATOM 687 N N . ASP A 1 86 ? 10.727 -15.436 -12.856 1.00 65.00 86 ASP A N 1
ATOM 688 C CA . ASP A 1 86 ? 11.533 -14.284 -12.486 1.00 65.00 86 ASP A CA 1
ATOM 689 C C . ASP A 1 86 ? 11.472 -14.178 -10.956 1.00 65.00 86 ASP A C 1
ATOM 691 O O . ASP A 1 86 ? 10.379 -14.153 -10.382 1.00 65.00 86 ASP A O 1
ATOM 695 N N . PHE A 1 87 ? 12.623 -14.211 -10.275 1.00 64.69 87 PHE A N 1
ATOM 696 C CA . PHE A 1 87 ? 12.690 -14.245 -8.808 1.00 64.69 87 PHE A CA 1
ATOM 697 C C . PHE A 1 87 ? 11.852 -13.120 -8.177 1.00 64.69 87 PHE A C 1
ATOM 699 O O . PHE A 1 87 ? 11.285 -13.299 -7.099 1.00 64.69 87 PHE A O 1
ATOM 706 N N . SER A 1 88 ? 11.707 -11.996 -8.884 1.00 65.19 88 SER A N 1
ATOM 707 C CA . SER A 1 88 ? 10.856 -10.865 -8.511 1.00 65.19 88 SER A CA 1
ATOM 708 C C . SER A 1 88 ? 9.363 -11.221 -8.484 1.00 65.19 88 SER A C 1
ATOM 710 O O . SER A 1 88 ? 8.654 -10.849 -7.547 1.00 65.19 88 SER A O 1
ATOM 712 N N . GLN A 1 89 ? 8.876 -11.993 -9.460 1.00 70.69 89 GLN A N 1
ATOM 713 C CA . GLN A 1 89 ? 7.485 -12.453 -9.501 1.00 70.69 89 GLN A CA 1
ATOM 714 C C . GLN A 1 89 ? 7.192 -13.490 -8.426 1.00 70.69 89 GLN A C 1
ATOM 716 O O . GLN A 1 89 ? 6.139 -13.425 -7.790 1.00 70.69 89 GLN A O 1
ATOM 721 N N . LEU A 1 90 ? 8.127 -14.414 -8.194 1.00 74.00 90 LEU A N 1
ATOM 722 C CA . LEU A 1 90 ? 8.007 -15.387 -7.113 1.00 74.00 90 LEU A CA 1
ATOM 723 C C . LEU A 1 90 ? 7.953 -14.673 -5.755 1.00 74.00 90 LEU A C 1
ATOM 725 O O . LEU A 1 90 ? 7.044 -14.930 -4.967 1.00 74.00 90 LEU A O 1
ATOM 729 N N . ALA A 1 91 ? 8.862 -13.722 -5.510 1.00 74.50 91 ALA A N 1
ATOM 730 C CA . ALA A 1 91 ? 8.886 -12.935 -4.279 1.00 74.50 91 ALA A CA 1
ATOM 731 C C . ALA A 1 91 ? 7.591 -12.133 -4.075 1.00 74.50 91 ALA A C 1
ATOM 733 O O . ALA A 1 91 ? 7.061 -12.080 -2.961 1.00 74.50 91 ALA A O 1
ATOM 734 N N . LEU A 1 92 ? 7.037 -11.551 -5.143 1.00 80.00 92 LEU A N 1
ATOM 735 C CA . LEU A 1 92 ? 5.757 -10.850 -5.079 1.00 80.00 92 LEU A CA 1
ATOM 736 C C . LEU A 1 92 ? 4.592 -11.789 -4.788 1.00 80.00 92 LEU A C 1
ATOM 738 O O . LEU A 1 92 ? 3.771 -11.472 -3.928 1.00 80.00 92 LEU A O 1
ATOM 742 N N . ARG A 1 93 ? 4.504 -12.924 -5.492 1.00 83.94 93 ARG A N 1
ATOM 743 C CA . ARG A 1 93 ? 3.457 -13.926 -5.262 1.00 83.94 93 ARG A CA 1
ATOM 744 C C . ARG A 1 93 ? 3.483 -14.379 -3.810 1.00 83.94 93 ARG A C 1
ATOM 746 O O . ARG A 1 93 ? 2.467 -14.277 -3.135 1.00 83.94 93 ARG A O 1
ATOM 753 N N . MET A 1 94 ? 4.657 -14.763 -3.312 1.00 83.12 94 MET A N 1
ATOM 754 C CA . MET A 1 94 ? 4.831 -15.175 -1.920 1.00 83.12 94 MET A CA 1
ATOM 755 C C . MET A 1 94 ? 4.454 -14.062 -0.937 1.00 83.12 94 MET A C 1
ATOM 757 O O . MET A 1 94 ? 3.830 -14.339 0.083 1.00 83.12 94 MET A O 1
ATOM 761 N N . SER A 1 95 ? 4.782 -12.804 -1.243 1.00 84.44 95 SER A N 1
ATOM 762 C CA . SER A 1 95 ? 4.412 -11.663 -0.394 1.00 84.44 95 SER A CA 1
ATOM 763 C C . SER A 1 95 ? 2.904 -11.436 -0.352 1.00 84.44 95 SER A C 1
ATOM 765 O O . SER A 1 95 ? 2.360 -11.185 0.719 1.00 84.44 95 SER A O 1
ATOM 767 N N . LYS A 1 96 ? 2.210 -11.572 -1.488 1.00 87.94 96 LYS A N 1
ATOM 768 C CA . LYS A 1 96 ? 0.743 -11.498 -1.545 1.00 87.94 96 LYS A CA 1
ATOM 769 C C . LYS A 1 96 ? 0.093 -12.669 -0.813 1.00 87.94 96 LYS A C 1
ATOM 771 O O . LYS A 1 96 ? -0.798 -12.438 -0.009 1.00 87.94 96 LYS A O 1
ATOM 776 N N . GLU A 1 97 ? 0.602 -13.887 -0.993 1.00 87.62 97 GLU A N 1
ATOM 777 C CA . GLU A 1 97 ? 0.153 -15.065 -0.238 1.00 87.62 97 GLU A CA 1
ATOM 778 C C . GLU A 1 97 ? 0.342 -14.878 1.275 1.00 87.62 97 GLU A C 1
ATOM 780 O O . GLU A 1 97 ? -0.512 -15.286 2.060 1.00 87.62 97 GLU A O 1
ATOM 785 N N . HIS A 1 98 ? 1.428 -14.225 1.704 1.00 86.44 98 HIS A N 1
ATOM 786 C CA . HIS A 1 98 ? 1.616 -13.856 3.108 1.00 86.44 98 HIS A CA 1
ATOM 787 C C . HIS A 1 98 ? 0.582 -12.823 3.554 1.00 86.44 98 HIS A C 1
ATOM 789 O O . HIS A 1 98 ? -0.025 -13.000 4.608 1.00 86.44 98 HIS A O 1
ATOM 795 N N . CYS A 1 99 ? 0.341 -11.776 2.762 1.00 89.44 99 CYS A N 1
ATOM 796 C CA . CYS A 1 99 ? -0.712 -10.811 3.062 1.00 89.44 99 CYS A CA 1
ATOM 797 C C . CYS A 1 99 ? -2.074 -11.490 3.220 1.00 89.44 99 CYS A C 1
ATOM 799 O O . CYS A 1 99 ? -2.759 -11.235 4.203 1.00 89.44 99 CYS A O 1
ATOM 801 N N . ASP A 1 100 ? -2.432 -12.398 2.316 1.00 90.06 100 ASP A N 1
ATOM 802 C CA . ASP A 1 100 ? -3.701 -13.120 2.370 1.00 90.06 100 ASP A CA 1
ATOM 803 C C . ASP A 1 100 ? -3.767 -14.034 3.606 1.00 90.06 100 ASP A C 1
ATOM 805 O O . ASP A 1 100 ? -4.752 -14.010 4.342 1.00 90.06 100 ASP A O 1
ATOM 809 N N . LYS A 1 101 ? -2.691 -14.777 3.899 1.00 89.38 101 LYS A N 1
ATOM 810 C CA . LYS A 1 101 ? -2.599 -15.667 5.069 1.00 89.38 101 LYS A CA 1
ATOM 811 C C . LYS A 1 101 ? -2.720 -14.926 6.401 1.00 89.38 101 LYS A C 1
ATOM 813 O O . LYS A 1 101 ? -3.294 -15.463 7.344 1.00 89.38 101 LYS A O 1
ATOM 818 N N . PHE A 1 102 ? -2.134 -13.735 6.500 1.00 87.75 102 PHE A N 1
ATOM 819 C CA . PHE A 1 102 ? -2.115 -12.931 7.726 1.00 87.75 102 PHE A CA 1
ATOM 820 C C . PHE A 1 102 ? -3.169 -11.818 7.734 1.00 87.75 102 PHE A C 1
ATOM 822 O O . PHE A 1 102 ? -3.131 -10.958 8.619 1.00 87.75 102 PHE A O 1
ATOM 829 N N . GLU A 1 103 ? -4.075 -11.824 6.753 1.00 89.88 103 GLU A N 1
ATOM 830 C CA . GLU A 1 103 ? -5.133 -10.830 6.551 1.00 89.88 103 GLU A CA 1
ATOM 831 C C . GLU A 1 103 ? -4.613 -9.381 6.538 1.00 89.88 103 GLU A C 1
ATOM 833 O O . GLU A 1 103 ? -5.255 -8.450 7.029 1.00 89.88 103 GLU A O 1
ATOM 838 N N . ILE A 1 104 ? -3.420 -9.176 5.978 1.00 93.06 104 ILE A N 1
ATOM 839 C CA . ILE A 1 104 ? -2.824 -7.853 5.814 1.00 93.06 104 ILE A CA 1
ATOM 840 C C . ILE A 1 104 ? -3.392 -7.228 4.535 1.00 93.06 104 ILE A C 1
ATOM 842 O O . ILE A 1 104 ? -3.174 -7.763 3.445 1.00 93.06 104 ILE A O 1
ATOM 846 N N . PRO A 1 105 ? -4.101 -6.090 4.610 1.00 95.12 105 PRO A N 1
ATOM 847 C CA . PRO A 1 105 ? -4.595 -5.433 3.414 1.00 95.12 105 PRO A CA 1
ATOM 848 C C . PRO A 1 105 ? -3.427 -4.912 2.575 1.00 95.12 105 PRO A C 1
ATOM 850 O O . PRO A 1 105 ? -2.405 -4.461 3.098 1.00 95.12 105 PRO A O 1
ATOM 853 N N . TYR A 1 106 ? -3.601 -4.925 1.258 1.00 94.94 106 TYR A N 1
ATOM 854 C CA . TYR A 1 106 ? -2.648 -4.334 0.331 1.00 94.94 106 TYR A CA 1
ATOM 855 C C . TYR A 1 106 ? -3.355 -3.721 -0.879 1.00 94.94 106 TYR A C 1
ATOM 857 O O . TYR A 1 106 ? -4.467 -4.122 -1.224 1.00 94.94 106 TYR A O 1
ATOM 865 N N . ILE A 1 107 ? -2.703 -2.759 -1.534 1.00 94.69 107 ILE A N 1
ATOM 866 C CA . ILE A 1 107 ? -3.104 -2.251 -2.854 1.00 94.69 107 ILE A CA 1
ATOM 867 C C . ILE A 1 107 ? -1.950 -2.354 -3.841 1.00 94.69 107 ILE A C 1
ATOM 869 O O . ILE A 1 107 ? -0.782 -2.484 -3.468 1.00 94.69 107 ILE A O 1
ATOM 873 N N . GLN A 1 108 ? -2.296 -2.219 -5.117 1.00 92.38 108 GLN A N 1
ATOM 874 C CA . GLN A 1 108 ? -1.334 -2.026 -6.186 1.00 92.38 108 GLN A CA 1
ATOM 875 C C . GLN A 1 108 ? -1.350 -0.568 -6.659 1.00 92.38 108 GLN A C 1
ATOM 877 O O . GLN A 1 108 ? -2.415 -0.035 -6.972 1.00 92.38 108 GLN A O 1
ATOM 882 N N . TYR A 1 109 ? -0.180 0.056 -6.729 1.00 90.94 109 TYR A N 1
ATOM 883 C CA . TYR A 1 109 ? 0.044 1.385 -7.292 1.00 90.94 109 TYR A CA 1
ATOM 884 C C . TYR A 1 109 ? 0.396 1.265 -8.779 1.00 90.94 109 TYR A C 1
ATOM 886 O O . TYR A 1 109 ? 1.303 0.524 -9.140 1.00 90.94 109 TYR A O 1
ATOM 894 N N . ASP A 1 110 ? -0.308 1.980 -9.654 1.00 90.38 110 ASP A N 1
ATOM 895 C CA . ASP A 1 110 ? -0.126 1.937 -11.111 1.00 90.38 110 ASP A CA 1
ATOM 896 C C . ASP A 1 110 ? 0.423 3.268 -11.674 1.00 90.38 110 ASP A C 1
ATOM 898 O O . ASP A 1 110 ? 0.220 3.605 -12.853 1.00 90.38 110 ASP A O 1
ATOM 902 N N . GLY A 1 111 ? 1.133 4.039 -10.844 1.00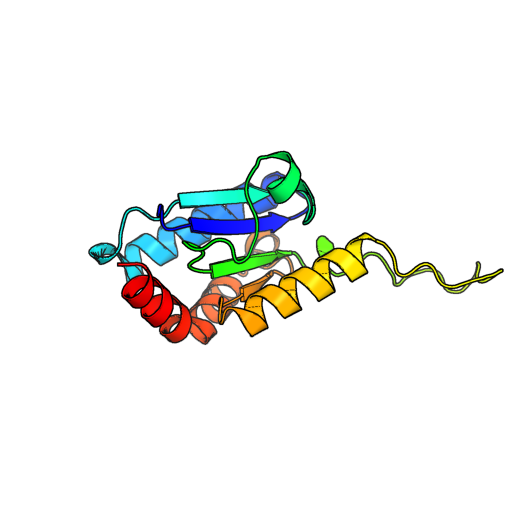 88.12 111 GLY A N 1
ATOM 903 C CA . GLY A 1 111 ? 1.714 5.324 -11.236 1.00 88.12 111 GLY A CA 1
ATOM 904 C C . GLY A 1 111 ? 0.753 6.505 -11.097 1.00 88.12 111 GLY A C 1
ATOM 905 O O . GLY A 1 111 ? 0.929 7.494 -11.800 1.00 88.12 111 GLY A O 1
ATOM 906 N N . GLU A 1 112 ? -0.313 6.393 -10.301 1.00 92.00 112 GLU A N 1
ATOM 907 C CA . GLU A 1 112 ? -1.373 7.404 -10.224 1.00 92.00 112 GLU A CA 1
ATOM 908 C C . GLU A 1 112 ? -0.862 8.765 -9.751 1.00 92.00 112 GLU A C 1
ATOM 910 O O . GLU A 1 112 ? -1.211 9.774 -10.352 1.00 92.00 112 GLU A O 1
ATOM 915 N N . ILE A 1 113 ? -0.003 8.803 -8.733 1.00 84.62 113 ILE A N 1
ATOM 916 C CA . ILE A 1 113 ? 0.520 10.055 -8.168 1.00 84.62 113 ILE A CA 1
ATOM 917 C C . ILE A 1 113 ? 1.430 10.749 -9.189 1.00 84.62 113 ILE A C 1
ATOM 919 O O . ILE A 1 113 ? 1.196 11.900 -9.543 1.00 84.62 113 ILE A O 1
ATOM 923 N N . ALA A 1 114 ? 2.354 10.008 -9.808 1.00 84.31 114 ALA A N 1
ATOM 924 C CA . ALA A 1 114 ? 3.186 10.538 -10.893 1.00 84.31 114 ALA A CA 1
ATOM 925 C C . ALA A 1 114 ? 2.358 11.060 -12.092 1.00 84.31 114 ALA A C 1
ATOM 927 O O . ALA A 1 114 ? 2.788 11.958 -12.820 1.00 84.31 114 ALA A O 1
ATOM 928 N N . LYS A 1 115 ? 1.154 10.512 -12.306 1.00 87.88 115 LYS A N 1
ATOM 929 C CA . LYS A 1 115 ? 0.196 10.936 -13.342 1.00 87.88 115 LYS A CA 1
ATOM 930 C C . LYS A 1 115 ? -0.761 12.045 -12.884 1.00 87.88 115 LYS A C 1
ATOM 932 O O . LYS A 1 115 ? -1.639 12.404 -13.668 1.00 87.88 115 LYS A O 1
ATOM 937 N N . ARG A 1 116 ? -0.601 12.594 -11.672 1.00 87.56 116 ARG A N 1
ATOM 938 C CA . ARG A 1 116 ? -1.516 13.575 -11.050 1.00 87.56 116 ARG A CA 1
ATOM 939 C C . ARG A 1 116 ? -2.957 13.068 -10.944 1.00 87.56 116 ARG A C 1
ATOM 941 O O . ARG A 1 116 ? -3.915 13.767 -11.271 1.00 87.56 116 ARG A O 1
ATOM 948 N N . ALA A 1 117 ? -3.090 11.797 -10.589 1.00 90.06 117 ALA A N 1
ATOM 949 C CA . ALA A 1 117 ? -4.346 11.092 -10.376 1.00 90.06 117 ALA A CA 1
ATOM 950 C C . ALA A 1 117 ? -4.443 10.608 -8.919 1.00 90.06 117 ALA A C 1
ATOM 952 O O . ALA A 1 117 ? -4.857 9.480 -8.653 1.00 90.06 117 ALA A O 1
ATOM 953 N N . GLU A 1 118 ? -4.048 11.448 -7.962 1.00 88.69 118 GLU A N 1
ATOM 954 C CA . GLU A 1 118 ? -4.018 11.139 -6.529 1.00 88.69 118 GLU A CA 1
ATOM 955 C C . GLU A 1 118 ? -5.379 10.647 -6.021 1.00 88.69 118 GLU A C 1
ATOM 957 O O . GLU A 1 118 ? -5.432 9.706 -5.235 1.00 88.69 118 GLU A O 1
ATOM 962 N N . ASP A 1 119 ? -6.485 11.187 -6.539 1.00 91.50 119 ASP A N 1
ATOM 963 C CA . ASP A 1 119 ? -7.839 10.728 -6.205 1.00 91.50 119 ASP A CA 1
ATOM 964 C C . ASP A 1 119 ? -8.047 9.235 -6.507 1.00 91.50 119 ASP A C 1
ATOM 966 O O . ASP A 1 119 ? -8.715 8.533 -5.747 1.00 91.50 119 ASP A O 1
ATOM 970 N N . MET A 1 120 ? -7.437 8.711 -7.578 1.00 93.56 120 MET A N 1
ATOM 971 C CA . MET A 1 120 ? -7.486 7.280 -7.896 1.00 93.56 120 MET A CA 1
ATOM 972 C C . MET A 1 120 ? -6.659 6.452 -6.912 1.00 93.56 120 MET A C 1
ATOM 974 O O . MET A 1 120 ? -7.075 5.359 -6.524 1.00 93.56 120 MET A O 1
ATOM 978 N N . PHE A 1 121 ? -5.498 6.964 -6.496 1.00 94.44 121 PHE A N 1
ATOM 979 C CA . PHE A 1 121 ? -4.682 6.320 -5.469 1.00 94.44 121 PHE A CA 1
ATOM 980 C C . PHE A 1 121 ? -5.431 6.261 -4.131 1.00 94.44 121 PHE A C 1
ATOM 982 O O . PHE A 1 121 ? -5.548 5.191 -3.532 1.00 94.44 121 PHE A O 1
ATOM 989 N N . ILE A 1 122 ? -6.026 7.377 -3.706 1.00 94.75 122 ILE A N 1
ATOM 990 C CA . ILE A 1 122 ? -6.830 7.446 -2.483 1.00 94.75 122 ILE A CA 1
ATOM 991 C C . ILE A 1 122 ? -8.060 6.540 -2.574 1.00 94.75 122 ILE A C 1
ATOM 993 O O . ILE A 1 122 ? -8.355 5.832 -1.613 1.00 94.75 122 ILE A O 1
ATOM 997 N N . ALA A 1 123 ? -8.736 6.479 -3.725 1.00 94.94 123 ALA A N 1
ATOM 998 C CA . ALA A 1 123 ? -9.861 5.569 -3.927 1.00 94.94 123 ALA A CA 1
ATOM 999 C C . ALA A 1 123 ? -9.469 4.098 -3.696 1.00 94.94 123 ALA A C 1
ATOM 1001 O O . ALA A 1 123 ? -10.236 3.346 -3.098 1.00 94.94 123 ALA A O 1
ATOM 1002 N N . LYS A 1 124 ? -8.258 3.684 -4.097 1.00 96.31 124 LYS A N 1
ATOM 1003 C CA . LYS A 1 124 ? -7.752 2.330 -3.816 1.00 96.31 124 LYS A CA 1
ATOM 1004 C C . LYS A 1 124 ? -7.542 2.083 -2.323 1.00 96.31 124 LYS A C 1
ATOM 1006 O O . LYS A 1 124 ? -7.861 0.994 -1.852 1.00 96.31 124 LYS A O 1
ATOM 1011 N N . ILE A 1 125 ? -7.033 3.068 -1.580 1.00 96.31 125 ILE A N 1
ATOM 1012 C CA . ILE A 1 125 ? -6.897 2.949 -0.120 1.00 96.31 125 ILE A CA 1
ATOM 1013 C C . ILE A 1 125 ? -8.283 2.876 0.541 1.00 96.31 125 ILE A C 1
ATOM 1015 O O . ILE A 1 125 ? -8.502 2.034 1.410 1.00 96.31 125 ILE A O 1
ATOM 1019 N N . GLU A 1 126 ? -9.241 3.695 0.099 1.00 96.31 126 GLU A N 1
ATOM 1020 C CA . GLU A 1 126 ? -10.613 3.694 0.628 1.00 96.31 126 GLU A CA 1
ATOM 1021 C C . GLU A 1 126 ? -11.300 2.327 0.476 1.00 96.31 126 GLU A C 1
ATOM 1023 O O . GLU A 1 126 ? -11.975 1.883 1.401 1.00 96.31 126 GLU A O 1
ATOM 1028 N N . VAL A 1 127 ? -11.060 1.598 -0.622 1.00 96.25 127 VAL A N 1
ATOM 1029 C CA . VAL A 1 127 ? -11.603 0.237 -0.831 1.00 96.25 127 VAL A CA 1
ATOM 1030 C C . VAL A 1 127 ? -11.182 -0.748 0.268 1.00 96.25 127 VAL A C 1
ATOM 1032 O O . VAL A 1 127 ? -11.918 -1.686 0.576 1.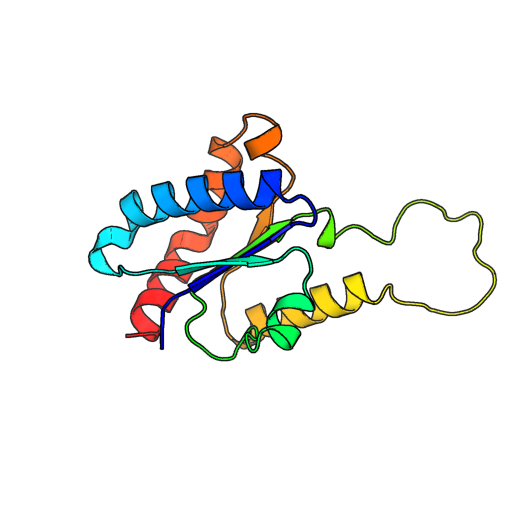00 96.25 127 VAL A O 1
ATOM 1035 N N . VAL A 1 128 ? -10.011 -0.557 0.879 1.00 95.38 128 VAL A N 1
ATOM 1036 C CA . VAL A 1 128 ? -9.479 -1.445 1.927 1.00 95.38 128 VAL A CA 1
ATOM 1037 C C . VAL A 1 128 ? -9.522 -0.823 3.325 1.00 95.38 128 VAL A C 1
ATOM 1039 O O . VAL A 1 128 ? -9.018 -1.418 4.278 1.00 95.38 128 VAL A O 1
ATOM 1042 N N . LYS A 1 129 ? -10.143 0.350 3.478 1.00 96.12 129 LYS A N 1
ATOM 1043 C CA . LYS A 1 129 ? -10.160 1.141 4.716 1.00 96.12 129 LYS A CA 1
ATOM 1044 C C . LYS A 1 129 ? -10.643 0.373 5.940 1.00 96.12 129 LYS A C 1
ATOM 1046 O O . LYS A 1 129 ? -10.011 0.452 6.992 1.00 96.12 129 LYS A O 1
ATOM 1051 N N . ASP A 1 130 ? -11.723 -0.389 5.811 1.00 95.75 130 ASP A N 1
ATOM 1052 C CA . ASP A 1 130 ? -12.272 -1.150 6.938 1.00 95.75 130 ASP A CA 1
ATOM 1053 C C . ASP A 1 130 ? -11.324 -2.270 7.380 1.00 95.75 130 ASP A C 1
ATOM 1055 O O . ASP A 1 130 ? -11.151 -2.500 8.577 1.00 95.75 130 ASP A O 1
ATOM 1059 N N . LYS A 1 131 ? -10.619 -2.904 6.432 1.00 95.88 131 LYS A N 1
ATOM 1060 C CA . LYS A 1 131 ? -9.573 -3.892 6.742 1.00 95.88 131 LYS A CA 1
ATOM 1061 C C . LYS A 1 131 ? -8.389 -3.238 7.451 1.00 95.88 131 LYS A C 1
ATOM 1063 O O . LYS A 1 131 ? -7.876 -3.791 8.419 1.00 95.88 131 LYS A O 1
ATOM 1068 N N . ILE A 1 132 ? -7.987 -2.045 7.005 1.00 95.62 132 ILE A N 1
ATOM 1069 C CA . ILE A 1 132 ? -6.945 -1.247 7.666 1.00 95.62 132 ILE A CA 1
ATOM 1070 C C . ILE A 1 132 ? -7.353 -0.943 9.111 1.00 95.62 132 ILE A C 1
ATOM 1072 O O . ILE A 1 132 ? -6.566 -1.159 10.032 1.00 95.62 132 ILE A O 1
ATOM 1076 N N . LYS A 1 133 ? -8.592 -0.488 9.326 1.00 94.44 133 LYS A N 1
ATOM 1077 C CA . LYS A 1 133 ? -9.118 -0.201 10.662 1.00 94.44 133 LYS A CA 1
ATOM 1078 C C . LYS A 1 133 ? -9.114 -1.446 11.553 1.00 94.44 133 LYS A C 1
ATOM 1080 O O . LYS A 1 133 ? -8.581 -1.385 12.657 1.00 94.44 133 LYS A O 1
ATOM 1085 N N . GLY A 1 134 ? -9.627 -2.573 11.057 1.00 92.94 134 GLY A N 1
ATOM 1086 C CA . GLY A 1 134 ? -9.630 -3.838 11.796 1.00 92.94 134 GLY A CA 1
ATOM 1087 C C . GLY A 1 134 ? -8.220 -4.292 12.182 1.00 92.94 134 GLY A C 1
ATOM 1088 O O . GLY A 1 134 ? -7.981 -4.676 13.326 1.00 92.94 134 GLY A O 1
ATOM 1089 N N . ARG A 1 135 ? -7.242 -4.153 11.275 1.00 91.00 135 ARG A N 1
ATOM 1090 C CA . ARG A 1 135 ? -5.833 -4.427 11.600 1.00 91.00 135 ARG A CA 1
ATOM 1091 C C . ARG A 1 135 ? -5.304 -3.500 12.687 1.00 91.00 135 ARG A C 1
ATOM 1093 O O . ARG A 1 135 ? -4.688 -3.984 13.634 1.00 91.00 135 ARG A O 1
ATOM 1100 N N . LEU A 1 136 ? -5.565 -2.198 12.589 1.00 91.44 136 LEU A N 1
ATOM 1101 C CA . LEU A 1 136 ? -5.144 -1.218 13.594 1.00 91.44 136 LEU A CA 1
ATOM 1102 C C . LEU A 1 136 ? -5.708 -1.511 14.987 1.00 91.44 136 LEU A C 1
ATOM 1104 O O . LEU A 1 136 ? -5.015 -1.239 15.965 1.00 91.44 136 LEU A O 1
ATOM 1108 N N . GLU A 1 137 ? -6.923 -2.052 15.068 1.00 91.06 137 GLU A N 1
ATOM 1109 C CA . GLU A 1 137 ? -7.562 -2.489 16.314 1.00 91.06 137 GLU A CA 1
ATOM 1110 C C . GLU A 1 137 ? -6.977 -3.806 16.836 1.00 91.06 137 GLU A C 1
ATOM 1112 O O . GLU A 1 137 ? -6.794 -3.946 18.038 1.00 91.06 137 GLU A O 1
ATOM 1117 N N . SER A 1 138 ? -6.616 -4.739 15.948 1.00 86.69 138 SER A N 1
ATOM 1118 C CA . SER A 1 138 ? -6.022 -6.036 16.318 1.00 86.69 138 SER A CA 1
ATOM 1119 C C . SER A 1 138 ? -4.559 -5.970 16.778 1.00 86.69 138 SER A C 1
ATOM 1121 O O . SER A 1 138 ? -4.068 -6.900 17.408 1.00 86.69 138 SER A O 1
ATOM 1123 N N . ILE A 1 139 ? -3.844 -4.900 16.412 1.00 80.94 139 ILE A N 1
ATOM 1124 C CA . ILE A 1 139 ? -2.426 -4.688 16.751 1.00 80.94 139 ILE A CA 1
ATOM 1125 C C . ILE A 1 139 ? -2.270 -3.953 18.103 1.00 80.94 139 ILE A C 1
ATOM 1127 O O . ILE A 1 139 ? -1.146 -3.828 18.597 1.00 80.94 139 ILE A O 1
ATOM 1131 N N . LEU A 1 140 ? -3.370 -3.448 18.686 1.00 58.19 140 LEU A N 1
ATOM 1132 C CA . LEU A 1 140 ? -3.401 -2.865 20.037 1.00 58.19 140 LEU A CA 1
ATOM 1133 C C . LEU A 1 140 ? -3.219 -3.945 21.110 1.00 58.19 140 LEU A C 1
ATOM 1135 O O . LEU A 1 140 ? -2.441 -3.664 22.049 1.00 58.19 140 LEU A O 1
#

Sequence (140 aa):
MNKRIMVFSPEPRDLDEIALSIEDYVRKNFKNYLPIEIQKFSTIGEPSIRGYSIGNGGEVFLVFDRRICSDGSRNPSLRSGHEKEDFSQLALRMSKEHCDKFEIPYIQYDGEIAKRAEDMFIAKIEVVKDKIKGRLESIL

Secondary structure (DSSP, 8-state):
---EEEEE-S-HHHHHHHHHHHHHHHHHH-GGG---EEEEESSSSHHHHTT--TTSS-EEEEEEETTTTTTT-S-GGG--S-----HHHHHHHHHHHHHHHTT--EEEE-STTTTT-HHHHHHHHHHTHHHHHHHHHHT-

Foldseek 3Di:
DAAEEEEEALDPVCQVLVQVLVVVLCCVQPVVLDDYYYHYYNALCVLVVVVHDQLPANYLEYEAECVLVPPPDDDPPPDDDDDDPPVSNVSVVVNVVSCVVNVHYYDYDDCCVVVVNSVVVVVRCVVCVVSSVVSSVVRD